Protein AF-S7Q341-F1 (afdb_monomer)

Mean predicted aligned error: 14.95 Å

Sequence (154 aa):
MLSLLSQILANGVSPPSAPTSIELTLPEGTGPEALIPLTALLLEYPVAYMLTTAGLESQAILSGVALDVYECIVSHPPLLPKGKANTEIGRGETTLVKFSCPAHLAGSYPDLHPSRMVDKVKARFEERLCRLSLEEVMDVRVKHGVETLDRVAL

pLDDT: mean 76.61, std 17.22, range [41.59, 98.06]

Structure (mmCIF, N/CA/C/O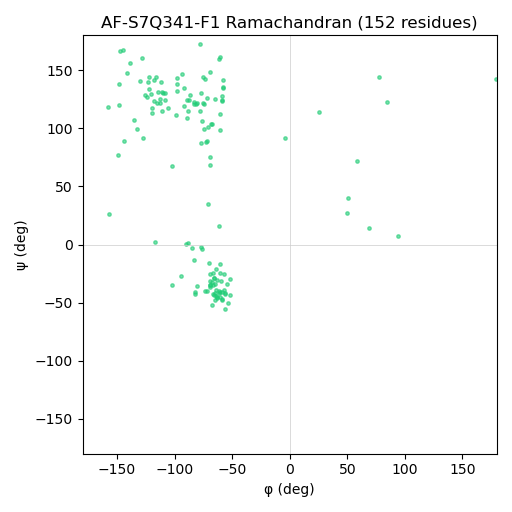 backbone):
data_AF-S7Q341-F1
#
_entry.id   AF-S7Q341-F1
#
loop_
_atom_site.group_PDB
_atom_site.id
_atom_site.type_symbol
_atom_site.label_atom_id
_atom_site.label_alt_id
_atom_site.label_comp_id
_atom_site.label_asym_id
_atom_site.label_entity_id
_atom_site.label_seq_id
_atom_site.pdbx_PDB_ins_code
_atom_site.Cartn_x
_atom_site.Cartn_y
_atom_site.Cartn_z
_atom_site.occupancy
_atom_site.B_iso_or_equiv
_atom_site.auth_seq_id
_atom_site.auth_comp_id
_atom_site.auth_asym_id
_atom_site.auth_atom_id
_atom_site.pdbx_PDB_model_num
ATOM 1 N N . MET A 1 1 ? -8.617 23.066 -5.272 1.00 46.69 1 MET A N 1
ATOM 2 C CA . MET A 1 1 ? -7.269 22.506 -5.013 1.00 46.69 1 MET A CA 1
ATOM 3 C C . MET A 1 1 ? -6.336 22.550 -6.225 1.00 46.69 1 MET A C 1
ATOM 5 O O . MET A 1 1 ? -5.218 23.003 -6.046 1.00 46.69 1 MET A O 1
ATOM 9 N N . LEU A 1 2 ? -6.759 22.183 -7.448 1.00 41.59 2 LEU A N 1
ATOM 10 C CA . LEU A 1 2 ? -5.886 22.252 -8.644 1.00 41.59 2 LEU A CA 1
ATOM 11 C C . LEU A 1 2 ? -5.350 23.669 -8.967 1.00 41.59 2 LEU A C 1
ATOM 13 O O . LEU A 1 2 ? -4.226 23.796 -9.433 1.00 41.59 2 LEU A O 1
ATOM 17 N N . SER A 1 3 ? -6.113 24.724 -8.649 1.00 52.78 3 SER A N 1
ATOM 18 C CA . SER A 1 3 ? -5.747 26.132 -8.908 1.00 52.78 3 SER A CA 1
ATOM 19 C C . SER A 1 3 ? -4.531 26.646 -8.125 1.00 52.78 3 SER A C 1
ATOM 21 O O . SER A 1 3 ? -3.871 27.573 -8.587 1.00 52.78 3 SER A O 1
ATOM 23 N N . LEU A 1 4 ? -4.258 26.105 -6.933 1.00 52.28 4 LEU A N 1
ATOM 24 C CA . LEU A 1 4 ? -3.165 26.589 -6.079 1.00 52.28 4 LEU A CA 1
ATOM 25 C C . LEU A 1 4 ? -1.831 25.972 -6.523 1.00 52.28 4 LEU A C 1
ATOM 27 O O . LEU A 1 4 ? -0.838 26.670 -6.689 1.00 52.28 4 LEU A O 1
ATOM 31 N N . LEU A 1 5 ? -1.848 24.669 -6.822 1.00 53.31 5 LEU A N 1
ATOM 32 C CA . LEU A 1 5 ? -0.707 23.941 -7.382 1.00 53.31 5 LEU A CA 1
ATOM 33 C C . LEU A 1 5 ? -0.275 24.511 -8.737 1.00 53.31 5 LEU A C 1
ATOM 35 O O . LEU A 1 5 ? 0.916 24.685 -8.971 1.00 53.31 5 LEU A O 1
ATOM 39 N N . SER A 1 6 ? -1.225 24.872 -9.606 1.00 55.62 6 SER A N 1
ATOM 40 C CA . SER A 1 6 ? -0.899 25.516 -10.883 1.00 55.62 6 SER A CA 1
ATOM 41 C C . SER A 1 6 ? -0.263 26.897 -10.710 1.00 55.62 6 SER A C 1
ATOM 43 O O . SER A 1 6 ? 0.598 27.259 -11.502 1.00 55.62 6 SER A O 1
ATOM 45 N N . GLN A 1 7 ? -0.649 27.662 -9.682 1.00 54.19 7 GLN A N 1
ATOM 46 C CA . GLN A 1 7 ? -0.046 28.969 -9.389 1.00 54.19 7 GLN A CA 1
ATOM 47 C C . GLN A 1 7 ? 1.373 28.835 -8.821 1.00 54.19 7 GLN A C 1
ATOM 49 O O . GLN A 1 7 ? 2.262 29.578 -9.226 1.00 54.19 7 GLN A O 1
ATOM 54 N N . ILE A 1 8 ? 1.607 27.854 -7.945 1.00 57.50 8 ILE A N 1
ATOM 55 C CA . ILE A 1 8 ? 2.941 27.564 -7.394 1.00 57.50 8 ILE A CA 1
ATOM 56 C C . ILE A 1 8 ? 3.898 27.120 -8.511 1.00 57.50 8 ILE A C 1
ATOM 58 O O . ILE A 1 8 ? 5.018 27.616 -8.600 1.00 57.50 8 ILE A O 1
ATOM 62 N N . LEU A 1 9 ? 3.437 26.247 -9.413 1.00 60.44 9 LEU A N 1
ATOM 63 C CA . LEU A 1 9 ? 4.235 25.778 -10.548 1.00 60.44 9 LEU A CA 1
ATOM 64 C C . LEU A 1 9 ? 4.488 26.876 -11.593 1.00 60.44 9 LEU A C 1
ATOM 66 O O . LEU A 1 9 ? 5.567 26.918 -12.176 1.00 60.44 9 LEU A O 1
ATOM 70 N N . ALA A 1 10 ? 3.530 27.782 -11.814 1.00 61.06 10 ALA A N 1
ATOM 71 C CA . ALA A 1 10 ? 3.688 28.892 -12.756 1.00 61.06 10 ALA A CA 1
ATOM 72 C C . ALA A 1 10 ? 4.704 29.947 -12.279 1.00 61.06 10 ALA A C 1
ATOM 74 O O 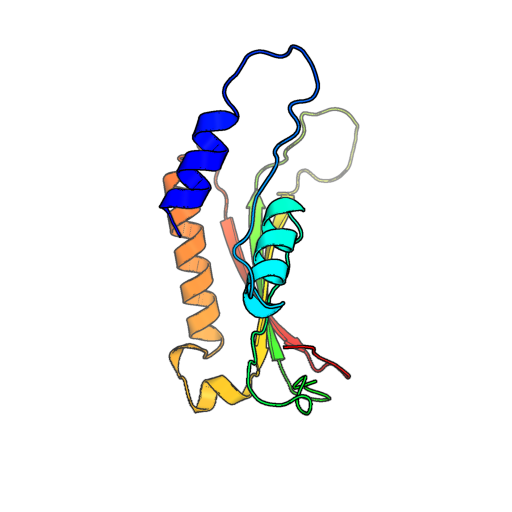. ALA A 1 10 ? 5.393 30.541 -13.104 1.00 61.06 10 ALA A O 1
ATOM 75 N N . ASN A 1 11 ? 4.836 30.147 -10.964 1.00 56.22 11 ASN A N 1
ATOM 76 C CA . ASN A 1 11 ? 5.761 31.129 -10.388 1.00 56.22 11 ASN A CA 1
ATOM 77 C C . ASN A 1 11 ? 7.206 30.610 -10.244 1.00 56.22 11 ASN A C 1
ATOM 79 O O . ASN A 1 11 ? 8.117 31.405 -10.031 1.00 56.22 11 ASN A O 1
ATOM 83 N N . GLY A 1 12 ? 7.436 29.297 -10.373 1.00 55.34 12 GLY A N 1
ATOM 84 C CA . GLY A 1 12 ? 8.758 28.672 -10.225 1.00 55.34 12 GLY A CA 1
ATOM 85 C C . GLY A 1 12 ? 9.637 28.666 -11.484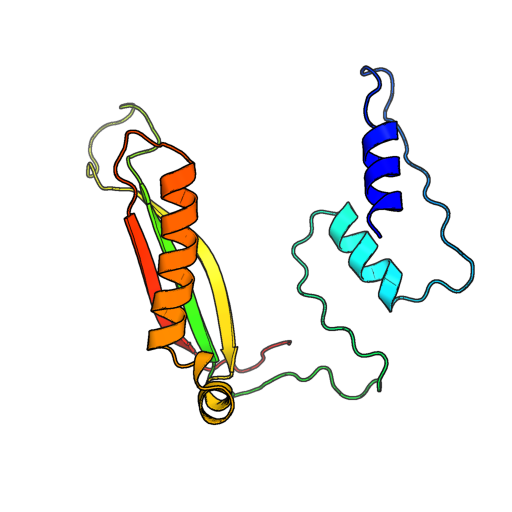 1.00 55.34 12 GLY A C 1
ATOM 86 O O . GLY A 1 12 ? 10.771 28.196 -11.425 1.00 55.34 12 GLY A O 1
ATOM 87 N N . VAL A 1 13 ? 9.151 29.165 -12.628 1.00 54.75 13 VAL A N 1
ATOM 88 C CA . VAL A 1 13 ? 9.879 29.135 -13.913 1.00 54.75 13 VAL A CA 1
ATOM 89 C C . VAL A 1 13 ? 10.493 30.507 -14.216 1.00 54.75 13 VAL A C 1
ATOM 91 O O . VAL A 1 13 ? 10.091 31.206 -15.141 1.00 54.75 13 VAL A O 1
ATOM 94 N N . SER A 1 14 ? 11.479 30.914 -13.417 1.00 54.69 14 SER A N 1
ATOM 95 C CA . SER A 1 14 ? 12.343 32.072 -13.689 1.00 54.69 14 SER A CA 1
ATOM 96 C C . SER A 1 14 ? 13.814 31.654 -13.535 1.00 54.69 14 SER A C 1
ATOM 98 O O . SER A 1 14 ? 14.117 30.858 -12.646 1.00 54.69 14 SER A O 1
ATOM 100 N N . PRO A 1 15 ? 14.737 32.135 -14.394 1.00 60.19 15 PRO A N 1
ATOM 101 C CA . PRO A 1 15 ? 16.147 31.737 -14.370 1.00 60.19 15 PRO A CA 1
ATOM 102 C C . PRO A 1 15 ? 16.855 32.091 -13.043 1.00 60.19 15 PRO A C 1
ATOM 104 O O . PRO A 1 15 ? 16.387 32.955 -12.298 1.00 60.19 15 PRO A O 1
ATOM 107 N N . PRO A 1 16 ? 17.991 31.430 -12.730 1.00 55.47 16 PRO A N 1
ATOM 108 C CA . PRO A 1 16 ? 18.579 31.406 -11.394 1.00 55.47 16 PRO A CA 1
ATOM 109 C C . PRO A 1 16 ? 19.321 32.710 -11.081 1.00 55.47 16 PRO A C 1
ATOM 111 O O . PRO A 1 16 ? 20.532 32.822 -11.266 1.00 55.47 16 PRO A O 1
ATOM 114 N N . SER A 1 17 ? 18.607 33.703 -10.567 1.00 57.25 17 SER A N 1
ATOM 115 C CA . SER A 1 17 ? 19.219 34.852 -9.904 1.00 57.25 17 SER A CA 1
ATOM 116 C C . SER A 1 17 ? 18.454 35.161 -8.619 1.00 57.25 17 SER A C 1
ATOM 118 O O . SER A 1 17 ? 17.351 35.694 -8.674 1.00 57.25 17 SER A O 1
ATOM 120 N N . ALA A 1 18 ? 19.091 34.832 -7.488 1.00 61.41 18 ALA A N 1
ATOM 121 C CA . ALA A 1 18 ? 18.631 34.932 -6.095 1.00 61.41 18 ALA A CA 1
ATOM 122 C C . ALA A 1 18 ? 17.648 33.832 -5.621 1.00 61.41 18 ALA A C 1
ATOM 124 O O . ALA A 1 18 ? 16.823 33.361 -6.404 1.00 61.41 18 ALA A O 1
ATOM 125 N N . PRO A 1 19 ? 17.736 33.396 -4.342 1.00 57.25 19 PRO A N 1
ATOM 126 C CA . PRO A 1 19 ? 16.787 32.449 -3.768 1.00 57.25 19 PRO A CA 1
ATOM 127 C C . PRO A 1 19 ? 15.388 33.062 -3.816 1.00 57.25 19 PRO A C 1
ATOM 129 O O . PRO A 1 19 ? 15.104 34.065 -3.161 1.00 57.25 19 PRO A O 1
ATOM 132 N N . THR A 1 20 ? 14.528 32.480 -4.644 1.00 60.91 20 THR A N 1
ATOM 133 C CA . THR A 1 20 ? 13.142 32.908 -4.795 1.00 60.91 20 THR A CA 1
ATOM 134 C C . THR A 1 20 ? 12.391 32.517 -3.527 1.00 60.91 20 THR A C 1
ATOM 136 O O . THR A 1 20 ? 12.073 31.349 -3.319 1.00 60.91 20 THR A O 1
ATOM 139 N N . SER A 1 21 ? 12.164 33.485 -2.640 1.00 67.44 21 SER A N 1
ATOM 140 C CA . SER A 1 21 ? 11.272 33.295 -1.497 1.00 67.44 21 SER A CA 1
ATOM 141 C C . SER A 1 21 ? 9.836 33.247 -2.012 1.00 67.44 21 SER A C 1
ATOM 143 O O . SER A 1 21 ? 9.407 34.151 -2.730 1.00 67.44 21 SER A O 1
ATOM 145 N N . ILE A 1 22 ? 9.105 32.188 -1.673 1.00 69.62 22 ILE A 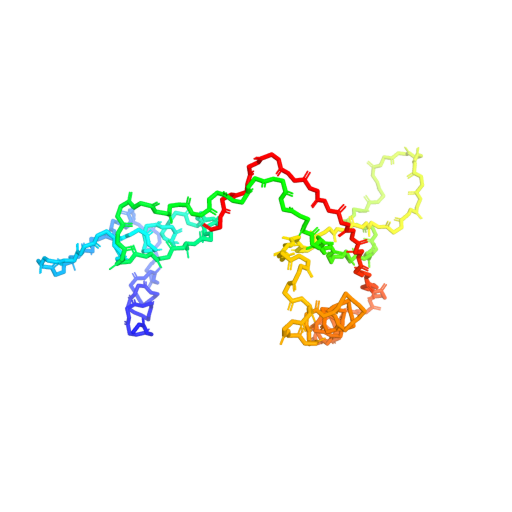N 1
ATOM 146 C CA . ILE A 1 22 ? 7.681 32.064 -1.983 1.00 69.62 22 ILE A CA 1
ATOM 147 C C . ILE A 1 22 ? 6.917 32.453 -0.722 1.00 69.62 22 ILE A C 1
ATOM 149 O O . ILE A 1 22 ? 6.953 31.736 0.277 1.00 69.62 22 ILE A O 1
ATOM 153 N N . GLU A 1 23 ? 6.221 33.585 -0.767 1.00 78.50 23 GLU A N 1
ATOM 154 C CA . GLU A 1 23 ? 5.291 33.977 0.290 1.00 78.50 23 GLU A CA 1
ATOM 155 C C . GLU A 1 23 ? 3.897 33.424 -0.018 1.00 78.50 23 GLU A C 1
ATOM 157 O O . GLU A 1 23 ? 3.332 33.662 -1.086 1.00 78.50 23 GLU A O 1
ATOM 162 N N . LEU A 1 24 ? 3.342 32.662 0.926 1.00 72.56 24 LEU A N 1
ATOM 163 C CA . LEU A 1 24 ? 1.992 32.112 0.847 1.00 72.56 24 LEU A CA 1
ATOM 164 C C . LEU A 1 24 ? 1.122 32.807 1.892 1.00 72.56 24 LEU A C 1
ATOM 166 O O . LEU A 1 24 ? 1.338 32.650 3.093 1.00 72.56 24 LEU A O 1
ATOM 170 N N . THR A 1 25 ? 0.124 33.566 1.445 1.00 80.69 25 THR A N 1
ATOM 171 C CA . THR A 1 25 ? -0.862 34.177 2.342 1.00 80.69 25 THR A CA 1
ATOM 172 C C . THR A 1 25 ? -2.051 33.238 2.498 1.00 80.69 25 THR A C 1
ATOM 174 O O . THR A 1 25 ? -2.718 32.892 1.522 1.00 80.69 25 THR A O 1
ATOM 177 N N . LEU A 1 26 ? -2.308 32.806 3.729 1.00 78.62 26 LEU A N 1
ATOM 178 C CA . LEU A 1 26 ? -3.409 31.904 4.060 1.00 78.62 26 LEU A CA 1
ATOM 179 C C . LEU A 1 26 ? -4.606 32.712 4.588 1.00 78.62 26 LEU A C 1
ATOM 181 O O . LEU A 1 26 ? -4.391 33.697 5.296 1.00 78.62 26 LEU A O 1
ATOM 185 N N . PRO A 1 27 ? -5.855 32.320 4.276 1.00 83.88 27 PRO A N 1
ATOM 186 C CA . PRO A 1 27 ? -7.042 32.972 4.823 1.00 83.88 27 PRO A CA 1
ATOM 187 C C . PRO A 1 27 ? -7.062 32.937 6.355 1.00 83.88 27 PRO A C 1
ATOM 189 O O . PRO A 1 27 ? -6.720 31.916 6.966 1.00 83.88 27 PRO A O 1
ATOM 192 N N . GLU A 1 28 ? -7.523 34.023 6.975 1.00 80.06 28 GLU A N 1
ATOM 193 C CA . GLU A 1 28 ? -7.792 34.049 8.413 1.00 80.06 28 GLU A CA 1
ATOM 194 C C . GLU A 1 28 ? -8.829 32.970 8.763 1.00 80.06 28 GLU A C 1
ATOM 196 O O . GLU A 1 28 ? -9.881 32.870 8.132 1.00 80.06 28 GLU A O 1
ATOM 201 N N . GLY A 1 29 ? -8.505 32.119 9.741 1.00 77.62 29 GLY A N 1
ATOM 202 C CA . GLY A 1 29 ? -9.337 30.971 10.119 1.00 77.62 29 GLY A CA 1
ATOM 203 C C . GLY A 1 29 ? -8.965 29.646 9.448 1.00 77.62 29 GLY A C 1
ATOM 204 O O . GLY A 1 29 ? -9.675 28.660 9.632 1.00 77.62 29 GLY A O 1
ATOM 205 N N . THR A 1 30 ? -7.854 29.580 8.705 1.00 79.25 30 THR A N 1
ATOM 206 C CA . THR A 1 30 ? -7.313 28.294 8.235 1.00 79.25 30 THR A CA 1
ATOM 207 C C . THR A 1 30 ? -6.797 27.488 9.430 1.00 79.25 30 THR A C 1
ATOM 209 O O . THR A 1 30 ? -5.743 27.796 9.984 1.00 79.25 30 THR A O 1
ATOM 212 N N . GLY A 1 31 ? -7.554 26.476 9.853 1.00 78.69 31 GLY A N 1
ATOM 213 C CA . GLY A 1 31 ? -7.192 25.632 10.986 1.00 78.69 31 GLY A CA 1
ATOM 214 C C . GLY A 1 31 ? -6.129 24.572 10.661 1.00 78.69 31 GLY A C 1
ATOM 215 O O . GLY A 1 31 ? -5.733 24.393 9.498 1.00 78.69 31 GLY A O 1
ATOM 216 N N . PRO A 1 32 ? -5.639 23.860 11.691 1.00 74.50 32 PRO A N 1
ATOM 217 C CA . PRO A 1 32 ? -4.578 22.863 11.557 1.00 74.50 32 PRO A CA 1
ATOM 218 C C . PRO A 1 32 ? -4.907 21.789 10.514 1.00 74.50 32 PRO A C 1
ATOM 220 O O . PRO A 1 32 ? -4.019 21.373 9.782 1.00 74.50 32 PRO A O 1
ATOM 223 N N . GLU A 1 33 ? -6.173 21.414 10.356 1.00 71.81 33 GLU A N 1
ATOM 224 C CA . GLU A 1 33 ? -6.673 20.467 9.355 1.00 71.81 33 GLU A CA 1
ATOM 225 C C . GLU A 1 33 ? -6.253 20.766 7.905 1.00 71.81 33 GLU A C 1
ATOM 227 O O . GLU A 1 33 ? -6.092 19.836 7.116 1.00 71.81 33 GLU A O 1
ATOM 232 N N . ALA A 1 34 ? -6.040 22.033 7.544 1.00 75.12 34 ALA A N 1
ATOM 233 C CA . ALA A 1 34 ? -5.592 22.426 6.208 1.00 75.12 34 ALA A CA 1
ATOM 234 C C . ALA A 1 34 ? -4.092 22.764 6.160 1.00 75.12 34 ALA A C 1
ATOM 236 O O . ALA A 1 34 ? -3.422 22.461 5.170 1.00 75.12 34 ALA A O 1
ATOM 237 N N . LEU A 1 35 ? -3.549 23.358 7.228 1.00 79.38 35 LEU A N 1
ATOM 238 C CA . LEU A 1 35 ? -2.138 23.763 7.295 1.00 79.38 35 LEU A CA 1
ATOM 239 C C . LEU A 1 35 ? -1.186 22.575 7.363 1.00 79.38 35 LEU A C 1
ATOM 241 O O . LEU A 1 35 ? -0.098 22.603 6.790 1.00 79.38 35 LEU A O 1
ATOM 245 N N . ILE A 1 36 ? -1.602 21.529 8.062 1.00 72.88 36 ILE A N 1
ATOM 246 C CA . ILE A 1 36 ? -0.800 20.346 8.328 1.00 72.88 36 ILE A CA 1
ATOM 247 C C . ILE A 1 36 ? -0.531 19.558 7.017 1.00 72.88 36 ILE A C 1
ATOM 249 O O . ILE A 1 36 ? 0.642 19.390 6.670 1.00 72.88 36 ILE A O 1
ATOM 253 N N . PRO A 1 37 ? -1.547 19.196 6.197 1.00 72.19 37 PRO A N 1
ATOM 254 C CA . PRO A 1 37 ? -1.327 18.610 4.869 1.00 72.19 37 PRO A CA 1
ATOM 255 C C . PRO A 1 37 ? -0.515 19.497 3.922 1.00 72.19 37 PRO A C 1
ATOM 257 O O . PRO A 1 37 ? 0.355 18.999 3.208 1.00 72.19 37 PRO A O 1
ATOM 260 N N . LEU A 1 38 ? -0.770 20.811 3.927 1.00 78.44 38 LEU A N 1
ATOM 261 C CA . LEU A 1 38 ? -0.017 21.764 3.112 1.00 78.44 38 LEU A CA 1
ATOM 262 C C . LEU A 1 38 ? 1.469 21.774 3.494 1.00 78.44 38 LEU A C 1
ATOM 264 O O . LEU A 1 38 ? 2.328 21.769 2.619 1.00 78.44 38 LEU A O 1
ATOM 268 N N . THR A 1 39 ? 1.777 21.733 4.789 1.00 76.62 39 THR A N 1
ATOM 269 C CA . THR A 1 39 ? 3.157 21.705 5.289 1.00 76.62 39 THR A CA 1
ATOM 270 C C . THR A 1 39 ? 3.867 20.413 4.899 1.00 76.62 39 THR A C 1
ATOM 272 O O . THR A 1 39 ? 4.998 20.471 4.429 1.00 76.62 39 THR A O 1
ATOM 275 N N . ALA A 1 40 ? 3.218 19.250 5.020 1.00 71.69 40 ALA A N 1
ATOM 276 C CA . ALA A 1 40 ? 3.823 17.996 4.566 1.00 71.69 40 ALA A CA 1
ATOM 277 C C . ALA A 1 40 ? 4.108 17.998 3.062 1.00 71.69 40 ALA A C 1
ATOM 279 O O . ALA A 1 40 ? 5.171 17.543 2.650 1.00 71.69 40 ALA A O 1
ATOM 280 N N . LEU A 1 41 ? 3.195 18.558 2.259 1.00 75.69 41 LEU A N 1
ATOM 281 C CA . LEU A 1 41 ? 3.411 18.726 0.824 1.00 75.69 41 LEU A CA 1
ATOM 282 C C . LEU A 1 41 ? 4.632 19.617 0.544 1.00 75.69 41 LEU A C 1
ATOM 284 O O . LEU A 1 41 ? 5.453 19.265 -0.294 1.00 75.69 41 LEU A O 1
ATOM 288 N N . LEU A 1 42 ? 4.763 20.743 1.255 1.00 78.69 42 LEU A N 1
ATOM 289 C CA . LEU A 1 42 ? 5.886 21.677 1.098 1.00 78.69 42 LEU A CA 1
ATOM 290 C C . LEU A 1 42 ? 7.228 21.094 1.560 1.00 78.69 42 LEU A C 1
ATOM 292 O O . LEU A 1 42 ? 8.262 21.438 1.000 1.00 78.69 42 LEU A O 1
ATOM 296 N N . LEU A 1 43 ? 7.218 20.233 2.577 1.00 75.06 43 LEU A N 1
ATOM 297 C CA . LEU A 1 43 ? 8.419 19.584 3.110 1.00 75.06 43 LEU A CA 1
ATOM 298 C C . LEU A 1 43 ? 8.763 18.268 2.400 1.00 75.06 43 LEU A C 1
ATOM 300 O O . LEU A 1 43 ? 9.696 17.592 2.825 1.00 75.06 43 LEU A O 1
ATOM 304 N N . GLU A 1 44 ? 7.982 17.875 1.387 1.00 68.81 44 GLU A N 1
ATOM 305 C CA . GLU A 1 44 ? 8.042 16.548 0.753 1.00 68.81 44 GLU A CA 1
ATOM 306 C C . GLU A 1 44 ? 8.021 15.399 1.776 1.00 68.81 44 GLU A C 1
ATOM 308 O O . GLU A 1 44 ? 8.539 14.305 1.547 1.00 68.81 44 GLU A O 1
ATOM 313 N N . TYR A 1 45 ? 7.424 15.646 2.943 1.00 64.00 45 TYR A N 1
ATOM 314 C CA . TYR A 1 45 ? 7.430 14.698 4.038 1.00 64.00 45 TYR A CA 1
ATOM 315 C C . TYR A 1 45 ? 6.292 13.695 3.802 1.00 64.00 45 TYR A C 1
ATOM 317 O O . TYR A 1 45 ? 5.136 14.110 3.658 1.00 64.00 45 TYR A O 1
ATOM 325 N N . PRO A 1 46 ? 6.569 12.380 3.731 1.00 52.31 46 PRO A N 1
ATOM 326 C CA . PRO A 1 46 ? 5.540 11.377 3.501 1.00 52.31 46 PRO A CA 1
ATOM 327 C C . PRO A 1 46 ? 4.700 11.225 4.771 1.00 52.31 46 PRO A C 1
ATOM 329 O O . PRO A 1 46 ? 4.999 10.406 5.636 1.00 52.31 46 PRO A O 1
ATOM 332 N N . VAL A 1 47 ? 3.648 12.033 4.899 1.00 55.19 47 VAL A N 1
ATOM 333 C CA . VAL A 1 47 ? 2.701 11.931 6.012 1.00 55.19 47 VAL A CA 1
ATOM 334 C C . VAL A 1 47 ? 1.411 11.308 5.521 1.00 55.19 47 VAL A C 1
ATOM 336 O O . VAL A 1 47 ? 0.708 11.872 4.683 1.00 55.19 47 VAL A O 1
ATOM 339 N N . ALA A 1 48 ? 1.071 10.148 6.074 1.00 53.62 48 ALA A N 1
ATOM 340 C CA . ALA A 1 48 ? -0.301 9.674 6.069 1.00 53.62 48 ALA A CA 1
ATOM 341 C C . ALA A 1 48 ? -1.065 10.514 7.103 1.00 53.62 48 ALA A C 1
ATOM 343 O O . ALA A 1 48 ? -0.912 10.307 8.302 1.00 53.62 48 ALA A O 1
ATOM 344 N N . TYR A 1 49 ? -1.810 11.530 6.665 1.00 53.78 49 TYR A N 1
ATOM 345 C CA . TYR A 1 49 ? -2.667 12.277 7.585 1.00 53.78 49 TYR A CA 1
ATOM 346 C C . TYR A 1 49 ? -3.980 11.544 7.817 1.00 53.78 49 TYR A C 1
ATOM 348 O O . TYR A 1 49 ? -4.767 11.366 6.886 1.00 53.78 49 TYR A O 1
ATOM 356 N N . MET A 1 50 ? -4.244 11.221 9.083 1.00 48.84 50 MET A N 1
ATOM 357 C CA . MET A 1 50 ? -5.581 10.937 9.580 1.00 48.84 50 MET A CA 1
ATOM 358 C C . MET A 1 50 ? -6.206 12.257 10.052 1.00 48.84 50 MET A C 1
ATOM 360 O O . MET A 1 50 ? -5.777 12.861 11.035 1.00 48.84 50 MET A O 1
ATOM 364 N N . LEU A 1 51 ? -7.195 12.754 9.308 1.00 49.94 51 LEU A N 1
ATOM 365 C CA . LEU A 1 51 ? -8.027 13.874 9.743 1.00 49.94 51 LEU A CA 1
ATOM 366 C C . LEU A 1 51 ? -9.138 13.338 10.642 1.00 49.94 51 LEU A C 1
ATOM 368 O O . LEU A 1 51 ? -9.996 12.598 10.166 1.00 49.94 51 LEU A O 1
ATOM 372 N N . THR A 1 52 ? -9.207 13.802 11.888 1.00 51.41 52 THR A N 1
ATOM 373 C CA . THR A 1 52 ? -10.474 13.795 12.626 1.00 51.41 52 THR A CA 1
ATOM 374 C C . THR A 1 52 ? -10.719 15.140 13.292 1.00 51.41 52 THR A C 1
ATOM 376 O O . THR A 1 52 ? -10.263 15.417 14.397 1.00 51.41 52 THR A O 1
ATOM 379 N N . THR A 1 53 ? -11.552 15.944 12.635 1.00 51.69 53 THR A N 1
ATOM 380 C CA . THR A 1 53 ? -12.331 17.054 13.206 1.00 51.69 53 THR A CA 1
ATOM 381 C C . THR A 1 53 ? -13.474 16.555 14.109 1.00 51.69 53 THR A C 1
ATOM 383 O O . THR A 1 53 ? -14.543 17.156 14.176 1.00 51.69 53 THR A O 1
ATOM 386 N N . ALA A 1 54 ? -13.272 15.450 14.831 1.00 49.78 54 ALA A N 1
ATOM 387 C CA . ALA A 1 54 ? -14.249 14.893 15.758 1.00 49.78 54 ALA A CA 1
ATOM 388 C C . ALA A 1 54 ? -13.535 14.293 16.976 1.00 49.78 54 ALA A C 1
ATOM 390 O O . ALA A 1 54 ? -13.206 13.114 16.999 1.00 49.78 54 ALA A O 1
ATOM 391 N N . GLY A 1 55 ? -13.322 15.132 17.991 1.00 46.56 55 GLY A N 1
ATOM 392 C CA . GLY A 1 55 ? -12.971 14.701 19.343 1.00 46.56 55 GLY A CA 1
ATOM 393 C C . GLY A 1 55 ? -11.483 14.440 19.572 1.00 46.56 55 GLY A C 1
ATOM 394 O O . GLY A 1 55 ? -10.872 13.569 18.966 1.00 46.56 55 GLY A O 1
ATOM 395 N N . LEU A 1 56 ? -10.927 15.148 20.552 1.00 47.47 56 LEU A N 1
ATOM 396 C CA . LEU A 1 56 ? -9.589 14.968 21.121 1.00 47.47 56 LEU A CA 1
ATOM 397 C C . LEU A 1 56 ? -9.353 13.585 21.789 1.00 47.47 56 LEU A C 1
ATOM 399 O O . LEU A 1 56 ? -8.402 13.441 22.549 1.00 47.47 56 LEU A O 1
ATOM 403 N N . GLU A 1 57 ? -10.194 12.573 21.544 1.00 50.25 57 GLU A N 1
ATOM 404 C CA . GLU A 1 57 ? -10.207 11.309 22.302 1.00 50.25 57 GLU A CA 1
ATOM 405 C C . GLU A 1 57 ? -9.876 10.044 21.501 1.00 50.25 57 GLU A C 1
ATOM 407 O O . GLU A 1 57 ? -9.864 8.951 22.064 1.00 50.25 57 GLU A O 1
ATOM 412 N N . SER A 1 58 ? -9.553 10.124 20.210 1.00 48.84 58 SER A N 1
ATOM 413 C CA . SER A 1 58 ? -9.125 8.912 19.507 1.00 48.84 58 SER A CA 1
ATOM 414 C C . SER A 1 58 ? -8.127 9.197 18.398 1.00 48.84 58 SER A C 1
ATOM 416 O O . SER A 1 58 ? -8.430 9.105 17.214 1.00 48.84 58 SER A O 1
ATOM 418 N N . GLN A 1 59 ? -6.871 9.439 18.781 1.00 52.31 59 GLN A N 1
ATOM 419 C CA . GLN A 1 59 ? -5.817 8.754 18.036 1.00 52.31 59 GLN A CA 1
ATOM 420 C C . GLN A 1 59 ? -6.109 7.272 18.246 1.00 52.31 59 GLN A C 1
ATOM 422 O O . GLN A 1 59 ? -5.853 6.751 19.332 1.00 52.31 59 GLN A O 1
ATOM 427 N N . ALA A 1 60 ? -6.762 6.634 17.274 1.00 57.97 60 ALA A N 1
ATOM 428 C CA . ALA A 1 60 ? -7.090 5.220 17.329 1.00 57.97 60 ALA A CA 1
ATOM 429 C C . ALA A 1 60 ? -5.781 4.431 17.216 1.00 57.97 60 ALA A C 1
ATOM 431 O O . ALA A 1 60 ? -5.430 3.911 16.161 1.00 57.97 60 ALA A O 1
ATOM 432 N N . ILE A 1 61 ? -5.017 4.411 18.310 1.00 64.25 61 ILE A N 1
ATOM 433 C CA . ILE A 1 61 ? -3.843 3.575 18.455 1.00 64.25 61 ILE A CA 1
ATOM 434 C C . ILE A 1 61 ? -4.382 2.157 18.510 1.00 64.25 61 ILE A C 1
ATOM 436 O O . ILE A 1 61 ? -4.936 1.728 19.524 1.00 64.25 61 ILE A O 1
ATOM 440 N N . LEU A 1 62 ? -4.249 1.434 17.405 1.00 65.25 62 LEU A N 1
ATOM 441 C CA . LEU A 1 62 ? -4.550 0.017 17.398 1.00 65.25 62 LEU A CA 1
ATOM 442 C C . LEU A 1 62 ? -3.386 -0.687 18.091 1.00 65.25 62 LEU A C 1
ATOM 444 O O . LEU A 1 62 ? -2.283 -0.768 17.550 1.00 65.25 62 LEU A O 1
ATOM 448 N N . SER A 1 63 ? -3.616 -1.151 19.315 1.00 80.31 63 SER A N 1
ATOM 449 C CA . SER A 1 63 ? -2.695 -2.033 20.023 1.00 80.31 63 SER A CA 1
ATOM 450 C C . SER A 1 63 ? -3.157 -3.477 19.879 1.00 80.31 63 SER A C 1
ATOM 452 O O . SER A 1 63 ? -4.337 -3.788 20.045 1.00 80.31 63 SER A O 1
ATOM 454 N N . GLY A 1 64 ? -2.236 -4.375 19.529 1.00 85.88 64 GLY A N 1
ATOM 455 C CA . GLY A 1 64 ? -2.528 -5.808 19.456 1.00 85.88 64 GLY A CA 1
ATOM 456 C C . GLY A 1 64 ? -3.480 -6.216 18.325 1.00 85.88 64 GLY A C 1
ATOM 457 O O . GLY A 1 64 ? -3.996 -7.332 18.337 1.00 85.88 64 GLY A O 1
ATOM 458 N N . VAL A 1 65 ? -3.726 -5.343 17.344 1.00 89.50 65 VAL A N 1
ATOM 459 C CA . VAL A 1 65 ? -4.549 -5.676 16.174 1.00 89.50 65 VAL A CA 1
ATOM 460 C C . VAL A 1 65 ? -3.676 -6.313 15.102 1.00 89.50 65 VAL A C 1
ATOM 462 O O . VAL A 1 65 ? -2.656 -5.749 14.707 1.00 89.50 65 VAL A O 1
ATOM 465 N N . ALA A 1 66 ? -4.104 -7.474 14.604 1.00 93.75 66 ALA A N 1
ATOM 466 C CA . ALA A 1 66 ? -3.482 -8.113 13.454 1.00 93.75 66 ALA A CA 1
ATOM 467 C C . ALA A 1 66 ? -3.668 -7.247 12.199 1.00 93.75 66 ALA A C 1
ATOM 469 O O . ALA A 1 66 ? -4.793 -6.895 11.825 1.00 93.75 66 ALA A O 1
ATOM 470 N N . LEU A 1 67 ? -2.558 -6.917 11.553 1.00 94.69 67 LEU A N 1
ATOM 471 C CA . LEU A 1 67 ? -2.489 -6.186 10.301 1.00 94.69 67 LEU A CA 1
ATOM 472 C C . LEU A 1 67 ? -2.032 -7.123 9.191 1.00 94.69 67 LEU A C 1
ATOM 474 O O . LEU A 1 67 ? -1.000 -7.778 9.322 1.00 94.69 67 LEU A O 1
ATOM 478 N N . ASP A 1 68 ? -2.750 -7.124 8.076 1.00 96.38 68 ASP A N 1
ATOM 479 C CA . ASP A 1 68 ? -2.211 -7.635 6.824 1.00 96.38 68 ASP A CA 1
ATOM 480 C C . ASP A 1 68 ? -1.215 -6.611 6.277 1.00 96.38 68 ASP A C 1
ATOM 482 O O . ASP A 1 68 ? -1.572 -5.456 6.035 1.00 96.38 68 ASP A O 1
ATOM 486 N N . VAL A 1 69 ? 0.034 -7.027 6.098 1.00 96.56 69 VAL A N 1
ATOM 487 C CA . VAL A 1 69 ? 1.138 -6.214 5.585 1.00 96.56 69 VAL A CA 1
ATOM 488 C C . VAL A 1 69 ? 1.484 -6.681 4.180 1.00 96.56 69 VAL A C 1
ATOM 490 O O . VAL A 1 69 ? 1.682 -7.873 3.939 1.00 96.56 69 VAL A O 1
ATOM 493 N N . TYR A 1 70 ? 1.572 -5.733 3.252 1.00 97.50 70 TYR A N 1
ATOM 494 C CA . TYR A 1 70 ? 1.858 -5.985 1.846 1.00 97.50 70 TYR A CA 1
ATO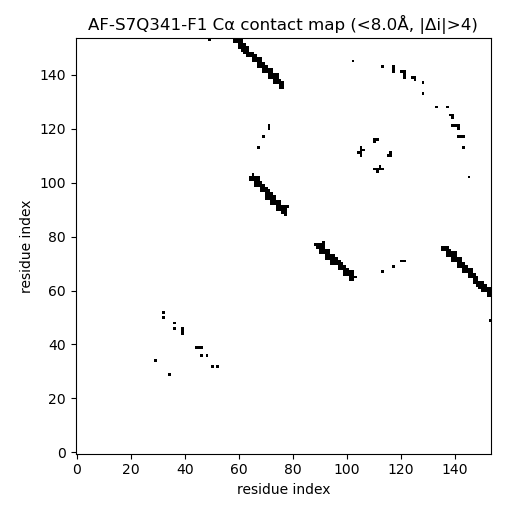M 495 C C . TYR A 1 70 ? 3.123 -5.247 1.425 1.00 97.50 70 TYR A C 1
ATOM 497 O O . TYR A 1 70 ? 3.245 -4.037 1.623 1.00 97.50 70 TYR A O 1
ATOM 505 N N . GLU A 1 71 ? 4.042 -5.970 0.794 1.00 97.69 71 GLU A N 1
ATOM 506 C CA . GLU A 1 71 ? 5.273 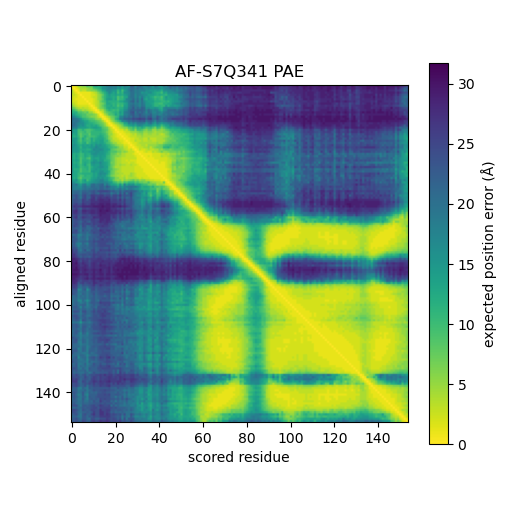-5.428 0.221 1.00 97.69 71 GLU A CA 1
ATOM 507 C C . GLU A 1 71 ? 5.296 -5.696 -1.281 1.00 97.69 71 GLU A C 1
ATOM 509 O O . GLU A 1 71 ? 5.386 -6.846 -1.714 1.00 97.69 71 GLU A O 1
ATOM 514 N N . CYS A 1 72 ? 5.219 -4.638 -2.087 1.00 97.12 72 CYS A N 1
ATOM 515 C CA . CYS A 1 72 ? 5.381 -4.730 -3.533 1.00 97.12 72 CYS A CA 1
ATOM 516 C C . CYS A 1 72 ? 6.860 -4.586 -3.885 1.00 97.12 72 CYS A C 1
ATOM 518 O O . CYS A 1 72 ? 7.454 -3.523 -3.694 1.00 97.12 72 CYS A O 1
ATOM 520 N N . ILE A 1 73 ? 7.436 -5.650 -4.425 1.00 96.06 73 ILE A N 1
ATOM 521 C CA . ILE A 1 73 ? 8.850 -5.781 -4.750 1.00 96.06 73 ILE A CA 1
ATOM 522 C C . ILE A 1 73 ? 8.982 -5.899 -6.262 1.00 96.06 73 ILE A C 1
ATOM 524 O O . ILE A 1 73 ? 8.289 -6.698 -6.894 1.00 96.06 73 ILE A O 1
ATOM 528 N N . VAL A 1 74 ? 9.887 -5.111 -6.833 1.00 93.50 74 VAL A N 1
ATOM 529 C CA . VAL A 1 74 ? 10.258 -5.204 -8.242 1.00 93.50 74 VAL A CA 1
ATOM 530 C C . VAL A 1 74 ? 11.651 -5.786 -8.359 1.00 93.50 74 VAL A C 1
ATOM 532 O O . VAL A 1 74 ? 12.606 -5.255 -7.791 1.00 93.50 74 VAL A O 1
ATOM 535 N N . SER A 1 75 ? 11.761 -6.872 -9.117 1.00 91.94 75 SER A N 1
ATOM 536 C CA . SER A 1 75 ? 13.043 -7.422 -9.529 1.00 91.94 75 SER A CA 1
ATOM 537 C C . SER A 1 75 ? 13.489 -6.739 -10.816 1.00 91.94 75 SER A C 1
ATOM 539 O O . SER A 1 75 ? 12.777 -6.774 -11.821 1.00 91.94 75 SER A O 1
ATOM 541 N N . HIS A 1 76 ? 14.678 -6.151 -10.804 1.00 88.25 76 HIS A N 1
ATOM 542 C CA . HIS A 1 76 ? 15.257 -5.435 -11.932 1.00 88.25 76 HIS A CA 1
ATOM 543 C C . HIS A 1 76 ? 16.679 -5.931 -12.235 1.00 88.25 76 HIS A C 1
ATOM 545 O O . HIS A 1 76 ? 17.335 -6.545 -11.384 1.00 88.25 76 HIS A O 1
ATOM 551 N N . PRO A 1 77 ? 17.189 -5.684 -13.448 1.00 84.75 77 PRO A N 1
ATOM 552 C CA . PRO A 1 77 ? 18.587 -5.939 -13.766 1.00 84.75 77 PRO A CA 1
ATOM 553 C C . PRO A 1 77 ? 19.544 -5.118 -12.889 1.00 84.75 77 PRO A C 1
ATOM 555 O O . PRO A 1 77 ? 19.136 -4.136 -12.256 1.00 84.75 77 PRO A O 1
ATOM 558 N N . PRO A 1 78 ? 20.821 -5.518 -12.808 1.00 79.38 78 PRO A N 1
ATOM 559 C CA . PRO A 1 78 ? 21.814 -4.803 -12.017 1.00 79.38 78 PRO A CA 1
ATOM 560 C C . PRO A 1 78 ? 21.959 -3.352 -12.497 1.00 79.38 78 PRO A C 1
ATOM 562 O O . PRO A 1 78 ? 22.282 -3.110 -13.655 1.00 79.38 78 PRO A O 1
ATOM 565 N N . LEU A 1 79 ? 21.771 -2.383 -11.596 1.00 70.44 79 LEU A N 1
ATOM 566 C CA . LEU A 1 79 ? 21.814 -0.947 -11.919 1.00 70.44 79 LEU A CA 1
ATOM 567 C C . LEU A 1 79 ? 23.242 -0.386 -12.090 1.00 70.44 79 LEU A C 1
ATOM 569 O O . LEU A 1 79 ? 23.399 0.797 -12.383 1.00 70.44 79 LEU A O 1
ATOM 573 N N . LEU A 1 80 ? 24.292 -1.196 -11.890 1.00 67.69 80 LEU A N 1
ATOM 574 C CA . LEU A 1 80 ? 25.688 -0.745 -11.930 1.00 67.69 80 LEU A CA 1
ATOM 575 C C . LEU A 1 80 ? 26.529 -1.509 -12.967 1.00 67.69 80 LEU A C 1
ATOM 577 O O . LEU A 1 80 ? 26.514 -2.744 -12.985 1.00 67.69 80 LEU A O 1
ATOM 581 N N . PRO A 1 81 ? 27.337 -0.806 -13.785 1.00 59.28 81 PRO A N 1
ATOM 582 C CA . PRO A 1 81 ? 28.276 -1.443 -14.691 1.00 59.28 81 PRO A CA 1
ATOM 583 C C . PRO A 1 81 ? 29.511 -1.944 -13.928 1.00 59.28 81 PRO A C 1
ATOM 585 O O . PRO A 1 81 ? 30.135 -1.213 -13.162 1.00 59.28 81 PRO A O 1
ATOM 588 N N . LYS A 1 82 ? 29.851 -3.215 -14.181 1.00 57.12 82 LYS A N 1
ATOM 589 C CA . LYS A 1 82 ? 31.141 -3.905 -13.968 1.00 57.12 82 LYS A CA 1
ATOM 590 C C . LYS A 1 82 ? 32.274 -2.995 -13.466 1.00 57.12 82 LYS A C 1
ATOM 592 O O . LYS A 1 82 ? 33.020 -2.426 -14.258 1.00 57.12 82 LYS A O 1
ATOM 597 N N . GLY A 1 83 ? 32.429 -2.900 -12.148 1.00 57.72 83 GLY A N 1
ATOM 598 C CA . GLY A 1 83 ? 33.413 -1.998 -11.551 1.00 57.72 83 GLY A CA 1
ATOM 599 C C . GLY A 1 83 ? 33.859 -2.358 -10.140 1.00 57.72 83 GLY A C 1
ATOM 600 O O . GLY A 1 83 ? 34.217 -1.452 -9.401 1.00 57.72 83 GLY A O 1
ATOM 601 N N . LYS A 1 84 ? 33.802 -3.635 -9.742 1.00 50.97 84 LYS A N 1
ATOM 602 C CA . LYS A 1 84 ? 34.645 -4.281 -8.714 1.00 50.97 84 LYS A CA 1
ATOM 603 C C . LYS A 1 84 ? 34.217 -5.741 -8.564 1.00 50.97 84 LYS A C 1
ATOM 605 O O . LYS A 1 84 ? 33.058 -6.086 -8.752 1.00 50.97 84 LYS A O 1
ATOM 610 N N . ALA A 1 85 ? 35.214 -6.586 -8.360 1.00 53.97 85 ALA A N 1
ATOM 611 C CA . ALA A 1 85 ? 35.174 -8.024 -8.551 1.00 53.97 85 ALA A CA 1
ATOM 612 C C . ALA A 1 85 ? 34.291 -8.777 -7.538 1.00 53.97 85 ALA A C 1
ATOM 614 O O . ALA A 1 85 ? 34.242 -8.418 -6.368 1.00 53.97 85 ALA A O 1
ATOM 615 N N . ASN A 1 86 ? 33.720 -9.885 -8.024 1.00 50.94 86 ASN A N 1
ATOM 616 C CA . ASN A 1 86 ? 33.273 -11.069 -7.285 1.00 50.94 86 ASN A CA 1
ATOM 617 C C . ASN A 1 86 ? 32.226 -10.893 -6.175 1.00 50.94 86 ASN A C 1
ATOM 619 O O . ASN A 1 86 ? 32.512 -11.184 -5.018 1.00 50.94 86 ASN A O 1
ATOM 623 N N . THR A 1 87 ? 30.980 -10.613 -6.556 1.00 49.62 87 THR A N 1
ATOM 624 C CA . THR A 1 87 ? 29.812 -11.156 -5.839 1.00 49.62 87 THR A CA 1
ATOM 625 C C . THR A 1 87 ? 28.596 -11.142 -6.765 1.00 49.62 87 THR A C 1
ATOM 627 O O . THR A 1 87 ? 28.240 -10.104 -7.302 1.00 49.62 87 THR A O 1
ATOM 630 N N . GLU A 1 88 ? 28.065 -12.338 -7.024 1.00 54.16 88 GLU A N 1
ATOM 631 C CA . GLU A 1 88 ? 26.790 -12.706 -7.664 1.00 54.16 88 GLU A CA 1
ATOM 632 C C . GLU A 1 88 ? 26.139 -11.712 -8.652 1.00 54.16 88 GLU A C 1
ATOM 634 O O . GLU A 1 88 ? 25.605 -10.668 -8.288 1.00 54.16 88 GLU A O 1
ATOM 639 N N . ILE A 1 89 ? 26.082 -12.118 -9.927 1.00 58.28 89 ILE A N 1
ATOM 640 C CA . ILE A 1 89 ? 25.245 -11.519 -10.981 1.00 58.28 89 ILE A CA 1
ATOM 641 C C . ILE A 1 89 ? 23.770 -11.849 -10.663 1.00 58.28 89 ILE A C 1
ATOM 643 O O . ILE A 1 89 ? 23.147 -12.685 -11.313 1.00 58.28 89 ILE A O 1
ATOM 647 N N . GLY A 1 90 ? 23.234 -11.272 -9.590 1.00 67.12 90 GLY A N 1
ATOM 648 C CA . GLY A 1 90 ? 21.844 -11.421 -9.170 1.00 67.12 90 GLY A CA 1
ATOM 649 C C . GLY A 1 90 ? 20.978 -10.293 -9.726 1.00 67.12 90 GLY A C 1
ATOM 650 O O . GLY A 1 90 ? 21.438 -9.160 -9.871 1.00 67.12 90 GLY A O 1
ATOM 651 N N . ARG A 1 91 ? 19.708 -10.584 -10.034 1.00 75.31 91 ARG A N 1
ATOM 652 C CA . ARG A 1 91 ? 18.701 -9.522 -10.196 1.00 75.31 91 ARG A CA 1
ATOM 653 C C . ARG A 1 91 ? 18.629 -8.726 -8.888 1.00 75.31 91 ARG A C 1
ATOM 655 O O . ARG A 1 91 ? 18.597 -9.328 -7.818 1.00 75.31 91 ARG A O 1
ATOM 662 N N . GLY A 1 92 ? 18.600 -7.399 -8.977 1.00 86.06 92 GLY A N 1
ATOM 663 C CA . GLY A 1 92 ? 18.320 -6.550 -7.822 1.00 86.06 92 GLY A CA 1
ATOM 664 C C . GLY A 1 92 ? 16.835 -6.619 -7.476 1.00 86.06 92 GLY A C 1
ATOM 665 O O . GLY A 1 92 ? 16.004 -6.696 -8.378 1.00 86.06 92 GLY A O 1
ATOM 666 N N . GLU A 1 93 ? 16.491 -6.608 -6.192 1.00 91.31 93 GLU A N 1
ATOM 667 C CA . GLU A 1 93 ? 15.112 -6.448 -5.724 1.00 91.31 93 GLU A CA 1
ATOM 668 C C . GLU A 1 93 ? 14.980 -5.086 -5.035 1.00 91.31 93 GLU A C 1
ATOM 670 O O . GLU A 1 93 ? 15.786 -4.748 -4.169 1.00 91.31 93 GLU A O 1
ATOM 675 N N . THR A 1 94 ? 13.957 -4.316 -5.401 1.00 91.06 94 THR A N 1
ATOM 676 C CA . THR A 1 94 ? 13.628 -3.034 -4.763 1.00 91.06 94 THR A CA 1
ATOM 677 C C . THR A 1 94 ? 12.174 -3.040 -4.303 1.00 91.06 94 THR A C 1
ATOM 679 O O . THR A 1 94 ? 11.268 -3.320 -5.090 1.00 91.06 94 THR A O 1
ATOM 682 N N . THR A 1 95 ? 11.929 -2.698 -3.037 1.00 93.88 95 THR A N 1
ATOM 683 C CA . THR A 1 95 ? 10.572 -2.508 -2.504 1.00 93.88 95 THR A CA 1
ATOM 684 C C . THR A 1 95 ? 10.035 -1.148 -2.940 1.00 93.88 95 THR A C 1
ATOM 686 O O . THR A 1 95 ? 10.560 -0.115 -2.534 1.00 93.88 95 THR A O 1
ATOM 689 N N . LEU A 1 96 ? 8.981 -1.140 -3.759 1.00 91.81 96 LEU A N 1
ATOM 690 C CA . LEU A 1 96 ? 8.348 0.089 -4.249 1.00 91.81 96 LEU A CA 1
ATOM 691 C C . LEU A 1 96 ? 7.361 0.681 -3.249 1.00 91.81 96 LEU A C 1
ATOM 693 O O . LEU A 1 96 ? 7.260 1.897 -3.113 1.00 91.81 96 LEU A O 1
ATOM 697 N N . VAL A 1 97 ? 6.585 -0.180 -2.595 1.00 93.94 97 VAL A N 1
ATOM 698 C CA . VAL A 1 97 ? 5.594 0.238 -1.607 1.00 93.94 97 VAL A CA 1
ATOM 699 C C . VAL A 1 97 ? 5.444 -0.836 -0.542 1.00 93.94 97 VAL A C 1
ATOM 701 O O . VAL A 1 97 ? 5.397 -2.029 -0.849 1.00 93.94 97 VAL A O 1
ATOM 704 N N . LYS A 1 98 ? 5.354 -0.390 0.710 1.00 95.00 98 LYS A N 1
ATOM 705 C CA . LYS A 1 98 ? 4.959 -1.197 1.859 1.00 95.00 98 LYS A CA 1
ATOM 706 C C . LYS A 1 98 ? 3.778 -0.513 2.530 1.00 95.00 98 LYS A C 1
ATOM 708 O O . LYS A 1 98 ? 3.844 0.680 2.812 1.00 95.00 98 LYS A O 1
ATOM 713 N N . PHE A 1 99 ? 2.697 -1.248 2.741 1.00 93.88 99 PHE A N 1
ATOM 714 C CA . PHE A 1 99 ? 1.506 -0.734 3.410 1.00 93.88 99 PHE A CA 1
ATOM 715 C C . PHE A 1 99 ? 0.823 -1.841 4.205 1.00 93.88 99 PHE A C 1
ATOM 717 O O . PHE A 1 99 ? 1.131 -3.022 4.036 1.00 93.88 99 PHE A O 1
ATOM 724 N N . SER A 1 100 ? -0.099 -1.455 5.078 1.00 92.75 100 SER A N 1
ATOM 725 C CA . SER A 1 100 ? -0.829 -2.386 5.926 1.00 92.75 100 SER A CA 1
ATOM 726 C C . SER A 1 100 ? -2.307 -2.026 6.026 1.00 92.75 100 SER A C 1
ATOM 728 O O . SER A 1 100 ? -2.700 -0.878 5.808 1.00 92.75 100 SER A O 1
ATOM 730 N N . CYS A 1 101 ? -3.139 -3.016 6.341 1.00 91.06 101 CYS A N 1
ATOM 731 C CA . CYS A 1 101 ? -4.538 -2.809 6.701 1.00 91.06 101 CYS A CA 1
ATOM 732 C C . CYS A 1 101 ? -4.960 -3.766 7.825 1.00 91.06 101 CYS A C 1
ATOM 734 O O . CYS A 1 101 ? -4.467 -4.893 7.873 1.00 91.06 101 CYS A O 1
ATOM 736 N N . PRO A 1 102 ? -5.882 -3.374 8.724 1.00 92.56 102 PRO A N 1
ATOM 737 C CA . PRO A 1 102 ? -6.380 -4.285 9.750 1.00 92.56 102 PRO A CA 1
ATOM 738 C C . PRO A 1 102 ? -7.020 -5.542 9.147 1.00 92.56 102 PRO A C 1
ATOM 740 O O . PRO A 1 102 ? -7.966 -5.447 8.366 1.00 92.56 102 PRO A O 1
ATOM 743 N N . ALA A 1 103 ? -6.533 -6.720 9.543 1.00 93.69 103 ALA A N 1
ATOM 744 C CA . ALA A 1 103 ? -6.891 -7.993 8.911 1.00 93.69 103 ALA A CA 1
ATOM 745 C C . ALA A 1 103 ? -8.386 -8.331 9.039 1.00 93.69 103 ALA A C 1
ATOM 747 O O . ALA A 1 103 ? -9.000 -8.925 8.153 1.00 93.69 103 ALA A O 1
ATOM 748 N N . HIS A 1 104 ? -9.019 -7.882 10.126 1.00 92.94 104 HIS A N 1
ATOM 749 C CA . HIS A 1 104 ? -10.450 -8.086 10.351 1.00 92.94 104 HIS A CA 1
ATOM 750 C C . HIS A 1 104 ? -11.337 -7.377 9.310 1.00 92.94 104 HIS A C 1
ATOM 752 O O . HIS A 1 104 ? -12.484 -7.781 9.116 1.00 92.94 104 HIS A O 1
ATOM 758 N N . LEU A 1 105 ? -10.830 -6.355 8.606 1.00 93.19 105 LEU A N 1
ATOM 759 C CA . LEU A 1 105 ? -11.605 -5.644 7.587 1.00 93.19 105 LEU A CA 1
ATOM 760 C C . LEU A 1 105 ? -11.938 -6.523 6.382 1.00 93.19 105 LEU A C 1
ATOM 762 O O . LEU A 1 105 ? -12.958 -6.280 5.740 1.00 93.19 105 LEU A O 1
ATOM 766 N N . ALA A 1 106 ? -11.155 -7.570 6.105 1.00 92.56 106 ALA A N 1
ATOM 767 C CA . ALA A 1 106 ? -11.460 -8.520 5.036 1.00 92.56 106 ALA A CA 1
ATOM 768 C C . ALA A 1 106 ? -12.811 -9.236 5.239 1.00 92.56 106 ALA A C 1
ATOM 770 O O . ALA A 1 106 ? -13.435 -9.648 4.263 1.00 92.56 106 ALA A O 1
ATOM 771 N N . GLY A 1 107 ? -13.293 -9.341 6.487 1.00 91.50 107 GLY A N 1
ATOM 772 C CA . GLY A 1 107 ? -14.610 -9.905 6.796 1.00 91.50 107 GLY A CA 1
ATOM 773 C C . GLY A 1 107 ? -15.775 -9.026 6.329 1.00 91.50 107 GLY A C 1
ATOM 774 O O . GLY A 1 107 ? -16.794 -9.544 5.879 1.00 91.50 107 GLY A O 1
ATOM 775 N N . SER A 1 108 ? -15.610 -7.702 6.387 1.00 95.81 108 SER A N 1
ATOM 776 C CA . SER A 1 108 ? -16.629 -6.728 5.965 1.00 95.81 108 SER A CA 1
ATOM 777 C C . SER A 1 108 ? -16.446 -6.270 4.517 1.00 95.81 108 SER A C 1
ATOM 779 O O . SER A 1 108 ? -17.410 -5.894 3.854 1.00 95.81 108 SER A O 1
ATOM 781 N N . TYR A 1 109 ? -15.211 -6.311 4.016 1.00 95.25 109 TYR A N 1
ATOM 782 C CA . TYR A 1 109 ? -14.825 -5.853 2.687 1.00 95.25 109 TYR A CA 1
ATOM 783 C C . TYR A 1 109 ? -14.062 -6.974 1.971 1.00 95.25 109 TYR A C 1
ATOM 785 O O . TYR A 1 109 ? -12.835 -7.038 2.062 1.00 95.25 109 TYR A O 1
ATOM 793 N N . PRO A 1 110 ? -14.756 -7.840 1.207 1.00 93.62 110 PRO A N 1
ATOM 794 C CA . PRO A 1 110 ? -14.139 -8.992 0.542 1.00 93.62 110 PRO A CA 1
ATOM 795 C C . PRO A 1 110 ? -12.981 -8.623 -0.389 1.00 93.62 110 PRO A C 1
ATOM 797 O O . PRO A 1 110 ? -12.085 -9.422 -0.639 1.00 93.62 110 PRO A O 1
ATOM 800 N N . ASP A 1 111 ? -12.984 -7.396 -0.900 1.00 93.12 111 ASP A N 1
ATOM 801 C CA . ASP A 1 111 ? -11.939 -6.854 -1.761 1.00 93.12 111 ASP A CA 1
ATOM 802 C C . ASP A 1 111 ? -10.607 -6.583 -1.057 1.00 93.12 111 ASP A C 1
ATOM 804 O O . ASP A 1 111 ? -9.600 -6.421 -1.746 1.00 93.12 111 ASP A O 1
ATOM 808 N N . LEU A 1 112 ? -10.606 -6.551 0.278 1.00 94.50 112 LEU A N 1
ATOM 809 C CA . LEU A 1 112 ? -9.410 -6.474 1.115 1.00 94.50 112 LEU A CA 1
ATOM 810 C C . LEU A 1 112 ? -8.862 -7.859 1.479 1.00 94.50 112 LEU A C 1
ATOM 812 O O . LEU A 1 112 ? -7.853 -7.941 2.171 1.00 94.50 112 LEU A O 1
ATOM 816 N N . HIS A 1 113 ? -9.493 -8.947 1.019 1.00 96.25 113 HIS A N 1
ATOM 817 C CA . HIS A 1 113 ? -8.970 -10.290 1.247 1.00 96.25 113 HIS A CA 1
ATOM 818 C C . HIS A 1 113 ? -7.543 -10.416 0.674 1.00 96.25 113 HIS A C 1
ATOM 820 O O . HIS A 1 113 ? -7.335 -10.021 -0.482 1.00 96.25 113 HIS A O 1
ATOM 826 N N . PRO A 1 114 ? -6.576 -11.007 1.407 1.00 96.81 114 PRO A N 1
ATOM 827 C CA . PRO A 1 114 ? -5.163 -10.973 1.027 1.00 96.81 114 PRO A CA 1
ATOM 828 C C . PRO A 1 114 ? -4.853 -11.423 -0.396 1.00 96.81 114 PRO A C 1
ATOM 830 O O . PRO A 1 114 ? -4.120 -10.741 -1.108 1.00 96.81 114 PRO A O 1
ATOM 833 N N . SER A 1 115 ? -5.470 -12.515 -0.855 1.00 97.00 115 SER A N 1
ATOM 834 C CA . SER A 1 115 ? -5.296 -13.001 -2.231 1.00 97.00 115 SER A CA 1
ATOM 835 C C . SER A 1 115 ? -5.707 -11.963 -3.278 1.00 97.00 115 SER A C 1
ATOM 837 O O . SER A 1 115 ? -4.944 -11.668 -4.191 1.00 97.00 115 SER A O 1
ATOM 839 N N . ARG A 1 116 ? -6.873 -11.330 -3.103 1.00 96.94 116 ARG A N 1
ATOM 840 C CA . ARG A 1 116 ? -7.356 -10.292 -4.021 1.00 96.94 116 ARG A CA 1
ATOM 841 C C . ARG A 1 116 ? -6.482 -9.051 -3.979 1.00 96.94 116 ARG A C 1
ATOM 843 O O . ARG A 1 116 ? -6.325 -8.389 -5.002 1.00 96.94 116 ARG A O 1
ATOM 850 N N . MET A 1 117 ? -5.947 -8.711 -2.810 1.00 97.06 117 MET A N 1
ATOM 851 C CA . MET A 1 117 ? -5.109 -7.529 -2.676 1.00 97.06 117 MET A CA 1
ATOM 852 C C . MET A 1 117 ? -3.730 -7.724 -3.290 1.00 97.06 117 MET A C 1
ATOM 854 O O . MET A 1 117 ? -3.267 -6.850 -4.020 1.00 97.06 117 MET A O 1
ATOM 858 N N . VAL A 1 118 ? -3.135 -8.902 -3.109 1.00 98.06 118 VAL A N 1
ATOM 859 C CA . VAL A 1 118 ? -1.933 -9.325 -3.836 1.00 98.06 118 VAL A CA 1
ATOM 860 C C . VAL A 1 118 ? -2.150 -9.200 -5.345 1.00 98.06 118 VAL A C 1
ATOM 862 O O . VAL A 1 118 ? -1.363 -8.524 -6.006 1.00 98.06 118 VAL A O 1
ATOM 865 N N . ASP A 1 119 ? -3.247 -9.749 -5.873 1.00 97.75 119 ASP A N 1
ATOM 866 C CA . ASP A 1 119 ? -3.548 -9.704 -7.308 1.00 97.75 119 ASP A CA 1
ATOM 867 C C . ASP A 1 119 ? -3.753 -8.269 -7.816 1.00 97.75 119 ASP A C 1
ATOM 869 O O . ASP A 1 119 ? -3.177 -7.876 -8.830 1.00 97.75 119 ASP A O 1
ATOM 873 N N . LYS A 1 120 ? -4.530 -7.449 -7.095 1.00 96.88 120 LYS A N 1
ATOM 874 C CA . LYS A 1 120 ? -4.797 -6.049 -7.465 1.00 96.88 120 LYS A CA 1
ATOM 875 C C . LYS A 1 120 ? -3.531 -5.197 -7.460 1.00 96.88 120 LYS A C 1
ATOM 877 O O . LYS A 1 120 ? -3.323 -4.407 -8.381 1.00 96.88 120 LYS A O 1
ATOM 882 N N . VAL A 1 121 ? -2.701 -5.325 -6.424 1.00 96.56 121 VAL A N 1
ATOM 883 C CA . VAL A 1 121 ? -1.439 -4.581 -6.321 1.00 96.56 121 VAL A CA 1
ATOM 884 C C . VAL A 1 121 ? -0.496 -5.028 -7.428 1.00 96.56 121 VAL A C 1
ATOM 886 O O . VAL A 1 121 ? 0.023 -4.180 -8.151 1.00 96.56 121 VAL A O 1
ATOM 889 N N . LYS A 1 122 ? -0.335 -6.342 -7.612 1.00 97.12 122 LYS A N 1
ATOM 890 C CA . LYS A 1 122 ? 0.516 -6.907 -8.657 1.00 97.12 122 LYS A CA 1
ATOM 891 C C . LYS A 1 122 ? 0.100 -6.402 -10.039 1.00 97.12 122 LYS A C 1
ATOM 893 O O . LYS A 1 122 ? 0.903 -5.741 -10.689 1.00 97.12 122 LYS A O 1
ATOM 898 N N . ALA A 1 123 ? -1.164 -6.589 -10.423 1.00 96.69 123 ALA A N 1
ATOM 899 C CA . ALA A 1 123 ? -1.685 -6.155 -11.718 1.00 96.69 123 ALA A CA 1
ATOM 900 C C . ALA A 1 123 ? -1.484 -4.648 -11.954 1.00 96.69 123 ALA A C 1
ATOM 902 O O . ALA A 1 123 ? -1.069 -4.229 -13.033 1.00 96.69 123 ALA A O 1
ATOM 903 N N . ARG A 1 124 ? -1.712 -3.818 -10.925 1.00 95.69 124 ARG A N 1
ATOM 904 C CA . ARG A 1 124 ? -1.527 -2.364 -11.021 1.00 95.69 124 ARG A CA 1
ATOM 905 C C . ARG A 1 124 ? -0.076 -1.964 -11.285 1.00 95.69 124 ARG A C 1
ATOM 907 O O . ARG A 1 124 ? 0.164 -0.988 -11.998 1.00 95.69 124 ARG A O 1
ATOM 914 N N . PHE A 1 125 ? 0.890 -2.643 -10.672 1.00 94.06 125 PHE A N 1
ATOM 915 C CA . PHE A 1 125 ? 2.305 -2.344 -10.889 1.00 94.06 125 PHE A CA 1
ATOM 916 C C . PHE A 1 125 ? 2.834 -2.965 -12.183 1.00 94.06 125 PHE A C 1
ATOM 918 O O . PHE A 1 125 ? 3.598 -2.302 -12.877 1.00 94.06 125 PHE A O 1
ATOM 925 N N . GLU A 1 126 ? 2.371 -4.155 -12.564 1.00 93.69 126 GLU A N 1
ATOM 926 C CA . GLU A 1 126 ? 2.683 -4.760 -13.865 1.00 93.69 126 GLU A CA 1
ATOM 927 C C . GLU A 1 126 ? 2.229 -3.863 -15.019 1.00 93.69 126 GLU A C 1
ATOM 929 O O . GLU A 1 126 ? 3.031 -3.538 -15.891 1.00 93.69 126 GLU A O 1
ATOM 934 N N . GLU A 1 127 ? 0.990 -3.360 -14.980 1.00 93.50 127 GLU A N 1
ATOM 935 C CA . GLU A 1 127 ? 0.474 -2.430 -15.993 1.00 93.50 127 GLU A CA 1
ATOM 936 C C . GLU A 1 127 ? 1.368 -1.184 -16.126 1.00 93.50 127 GLU A C 1
ATOM 938 O O . GLU A 1 127 ? 1.684 -0.733 -17.231 1.00 93.50 127 GLU A O 1
ATOM 943 N N . ARG A 1 128 ? 1.822 -0.630 -14.995 1.00 91.31 128 ARG A N 1
ATOM 944 C CA . ARG A 1 128 ? 2.714 0.539 -14.975 1.00 91.31 128 ARG A CA 1
ATOM 945 C C . ARG A 1 128 ? 4.085 0.223 -15.557 1.00 91.31 128 ARG A C 1
ATOM 947 O O . ARG A 1 128 ? 4.593 1.035 -16.324 1.00 91.31 128 ARG A O 1
ATOM 954 N N . LEU A 1 129 ? 4.665 -0.929 -15.225 1.00 88.94 129 LEU A N 1
ATOM 955 C CA . LEU A 1 129 ? 5.953 -1.346 -15.776 1.00 88.94 129 LEU A CA 1
ATOM 956 C C . LEU A 1 129 ? 5.864 -1.594 -17.283 1.00 88.94 129 LEU A C 1
ATOM 958 O O . LEU A 1 129 ? 6.729 -1.122 -18.017 1.00 88.94 129 LEU A O 1
ATOM 962 N N . CYS A 1 130 ? 4.788 -2.225 -17.766 1.00 88.81 130 CYS A N 1
ATOM 963 C CA . CYS A 1 130 ? 4.559 -2.409 -19.200 1.00 88.81 130 CYS A CA 1
ATOM 964 C C . CYS A 1 130 ? 4.529 -1.073 -19.955 1.00 88.81 130 CYS A C 1
ATOM 966 O O . CYS A 1 130 ? 5.076 -0.965 -21.050 1.00 88.81 130 CYS A O 1
ATOM 968 N N . ARG A 1 131 ? 3.936 -0.027 -19.365 1.00 88.19 131 ARG A N 1
ATOM 969 C CA . ARG A 1 131 ? 3.880 1.312 -19.977 1.00 88.19 131 ARG A CA 1
ATOM 970 C C . ARG A 1 131 ? 5.235 2.013 -20.051 1.00 88.19 131 ARG A C 1
ATOM 972 O O . ARG A 1 131 ? 5.413 2.864 -20.919 1.00 88.19 131 ARG A O 1
ATOM 979 N N . LEU A 1 132 ? 6.179 1.673 -19.175 1.00 84.00 132 LEU A N 1
ATOM 980 C CA . LEU A 1 132 ? 7.516 2.274 -19.168 1.00 84.00 132 LEU A CA 1
ATOM 981 C C . LEU A 1 132 ? 8.422 1.744 -20.290 1.00 84.00 132 LEU A C 1
ATOM 983 O O . LEU A 1 132 ? 9.509 2.282 -20.468 1.00 84.00 132 LEU A O 1
ATOM 987 N N . SER A 1 133 ? 7.962 0.766 -21.085 1.00 64.56 133 SER A N 1
ATOM 988 C CA . SER A 1 133 ? 8.647 0.274 -22.295 1.00 64.56 133 SER A CA 1
ATOM 989 C C . SER A 1 133 ? 10.119 -0.080 -22.057 1.00 64.56 133 SER A C 1
ATOM 991 O O . SER A 1 133 ? 10.985 0.224 -22.874 1.00 64.56 133 SER A O 1
ATOM 993 N N . LEU A 1 134 ? 10.412 -0.690 -20.910 1.00 68.56 134 LEU A N 1
ATOM 994 C CA . LEU A 1 134 ? 11.762 -1.126 -20.587 1.00 68.56 134 LEU A CA 1
ATOM 995 C C . LEU A 1 134 ? 12.062 -2.387 -21.401 1.00 68.56 134 LEU A C 1
ATOM 997 O O . LEU A 1 134 ? 11.344 -3.380 -21.303 1.00 68.56 134 LEU A O 1
ATOM 1001 N N . GLU A 1 135 ? 13.119 -2.334 -22.215 1.00 68.00 135 GLU A N 1
ATOM 1002 C CA . GLU A 1 135 ? 13.608 -3.472 -23.014 1.00 68.00 135 GLU A CA 1
ATOM 1003 C C . GLU A 1 135 ? 14.028 -4.660 -22.130 1.00 68.00 135 GLU A C 1
ATOM 1005 O O . GLU A 1 135 ? 14.135 -5.796 -22.592 1.00 68.00 135 GLU A O 1
ATOM 1010 N N . GLU A 1 136 ? 14.236 -4.407 -20.837 1.00 75.00 136 GLU A N 1
ATOM 1011 C CA . GLU A 1 136 ? 14.628 -5.407 -19.863 1.00 75.00 136 GLU A CA 1
ATOM 1012 C C . GLU A 1 136 ? 13.439 -5.944 -19.053 1.00 75.00 136 GLU A C 1
ATOM 1014 O O . GLU A 1 136 ? 12.572 -5.206 -18.584 1.00 75.00 136 GLU A O 1
ATOM 1019 N N . VAL A 1 137 ? 13.437 -7.263 -18.835 1.00 82.50 137 VAL A N 1
ATOM 1020 C CA . VAL A 1 137 ? 12.371 -7.984 -18.125 1.00 82.50 137 VAL A CA 1
ATOM 1021 C C . VAL A 1 137 ? 12.409 -7.680 -16.623 1.00 82.50 137 VAL A C 1
ATOM 1023 O O . VAL A 1 137 ? 13.050 -8.402 -15.850 1.00 82.50 137 VAL A O 1
ATOM 1026 N N . MET A 1 138 ? 11.699 -6.635 -16.203 1.00 88.81 138 MET A N 1
ATOM 1027 C CA . MET A 1 138 ? 11.344 -6.415 -14.799 1.00 88.81 138 MET A CA 1
ATOM 1028 C C . MET A 1 138 ? 10.207 -7.356 -14.375 1.00 88.81 138 MET A C 1
ATOM 1030 O O . MET A 1 138 ? 9.319 -7.651 -15.170 1.00 88.81 138 MET A O 1
ATOM 1034 N N . ASP A 1 139 ? 10.241 -7.835 -13.131 1.00 91.75 139 ASP A N 1
ATOM 1035 C CA . ASP A 1 139 ? 9.206 -8.709 -12.548 1.00 91.75 139 ASP A CA 1
ATOM 1036 C C . ASP A 1 139 ? 8.611 -8.069 -11.289 1.00 91.75 139 ASP A C 1
ATOM 1038 O O . ASP A 1 139 ? 9.331 -7.415 -10.533 1.00 91.75 139 ASP A O 1
ATOM 1042 N N . VAL A 1 140 ? 7.308 -8.260 -11.061 1.00 94.81 140 VAL A N 1
ATOM 1043 C CA . VAL A 1 140 ? 6.591 -7.741 -9.888 1.00 94.81 140 VAL A CA 1
ATOM 1044 C C . VAL A 1 140 ? 6.150 -8.896 -9.005 1.00 94.81 140 VAL A C 1
ATOM 104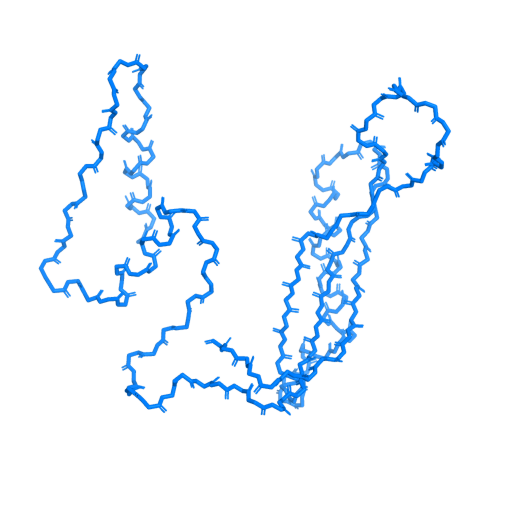6 O O . VAL A 1 140 ? 5.386 -9.774 -9.413 1.00 94.81 140 VAL A O 1
ATOM 1049 N N . ARG A 1 141 ? 6.540 -8.835 -7.734 1.00 96.69 141 ARG A N 1
ATOM 1050 C CA . ARG A 1 141 ? 6.052 -9.734 -6.691 1.00 96.69 141 ARG A CA 1
ATOM 1051 C C . ARG A 1 141 ? 5.444 -8.926 -5.560 1.00 96.69 141 ARG A C 1
ATOM 1053 O O . ARG A 1 141 ? 5.997 -7.916 -5.145 1.00 96.69 141 ARG A O 1
ATOM 1060 N N . VAL A 1 142 ? 4.336 -9.407 -5.011 1.00 97.62 142 VAL A N 1
ATOM 1061 C CA . VAL A 1 142 ? 3.762 -8.856 -3.781 1.00 97.62 142 VAL A CA 1
ATOM 1062 C C . VAL A 1 142 ? 3.896 -9.911 -2.693 1.00 97.62 142 VAL A C 1
ATOM 1064 O O . VAL A 1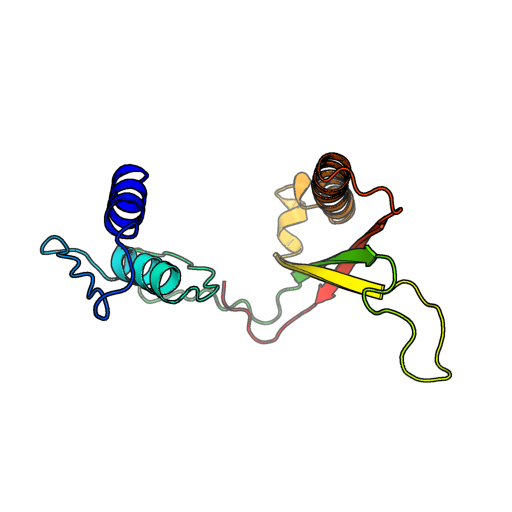 142 ? 3.421 -11.033 -2.862 1.00 97.62 142 VAL A O 1
ATOM 1067 N N . LYS A 1 143 ? 4.581 -9.576 -1.599 1.00 97.75 143 LYS A N 1
ATOM 1068 C CA . LYS A 1 143 ? 4.620 -10.405 -0.390 1.00 97.75 143 LYS A CA 1
ATOM 1069 C C . LYS A 1 143 ? 3.497 -9.959 0.536 1.00 97.75 143 LYS A C 1
ATOM 1071 O O . LYS A 1 143 ? 3.313 -8.762 0.738 1.00 97.75 143 LYS A O 1
ATOM 1076 N N . HIS A 1 144 ? 2.770 -10.923 1.083 1.00 97.81 144 HIS A N 1
ATOM 1077 C CA . HIS A 1 144 ? 1.786 -10.717 2.141 1.00 97.81 144 HIS A CA 1
ATOM 1078 C C . HIS A 1 144 ? 2.304 -11.363 3.425 1.00 97.81 144 HIS A C 1
ATOM 1080 O O . HIS A 1 144 ? 2.893 -12.444 3.387 1.00 97.81 144 HIS A O 1
ATOM 1086 N N . GLY A 1 145 ? 2.095 -10.685 4.544 1.00 97.06 145 GLY A N 1
ATOM 1087 C 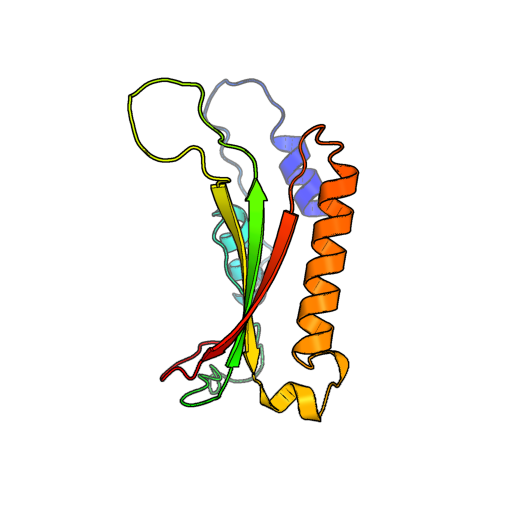CA . GLY A 1 145 ? 2.341 -11.196 5.882 1.00 97.06 145 GLY A CA 1
ATOM 1088 C C . GLY A 1 145 ? 1.294 -10.665 6.850 1.00 97.06 145 GLY A C 1
ATOM 1089 O O . GLY A 1 145 ? 0.559 -9.734 6.530 1.00 97.06 145 GLY A O 1
ATOM 1090 N N . VAL A 1 146 ? 1.236 -11.256 8.039 1.00 96.69 146 VAL A N 1
ATOM 1091 C CA . VAL A 1 146 ? 0.407 -10.753 9.134 1.00 96.69 146 VAL A CA 1
ATOM 1092 C C . VAL A 1 146 ? 1.332 -10.315 10.254 1.00 96.69 146 VAL A C 1
ATOM 1094 O O . VAL A 1 146 ? 2.113 -11.117 10.764 1.00 96.69 146 VAL A O 1
ATOM 1097 N N . GLU A 1 147 ? 1.242 -9.048 10.634 1.00 94.56 147 GLU A N 1
ATOM 1098 C CA . GLU A 1 147 ? 2.010 -8.475 11.734 1.00 94.56 147 GLU A CA 1
ATOM 1099 C C . GLU A 1 147 ? 1.050 -7.996 12.822 1.00 94.56 147 GLU A C 1
ATOM 1101 O O . GLU A 1 147 ? -0.024 -7.471 12.544 1.00 94.56 147 GLU A O 1
ATOM 1106 N N . THR A 1 148 ? 1.421 -8.191 14.083 1.00 93.06 148 THR A N 1
ATOM 1107 C CA . THR A 1 148 ? 0.702 -7.614 15.223 1.00 93.06 148 THR A CA 1
ATOM 1108 C C . THR A 1 148 ? 1.667 -6.693 15.939 1.00 93.06 148 THR A C 1
ATOM 1110 O O . THR A 1 148 ? 2.757 -7.117 16.317 1.00 93.06 148 THR A O 1
ATOM 1113 N N . LEU A 1 149 ? 1.286 -5.429 16.081 1.00 85.81 149 LEU A N 1
ATOM 1114 C CA . LEU A 1 149 ? 2.132 -4.394 16.660 1.00 85.81 149 LEU A CA 1
ATOM 1115 C C . LEU A 1 149 ? 1.504 -3.877 17.953 1.00 85.81 149 LEU A C 1
ATOM 1117 O O . LEU A 1 149 ? 0.282 -3.750 18.067 1.00 85.81 149 LEU A O 1
ATOM 1121 N N . ASP A 1 150 ? 2.351 -3.548 18.925 1.00 77.94 150 ASP A N 1
ATOM 1122 C CA . ASP A 1 150 ? 1.902 -3.042 20.226 1.00 77.94 150 ASP A CA 1
ATOM 1123 C C . ASP A 1 150 ? 1.224 -1.676 20.108 1.00 77.94 150 ASP A C 1
ATOM 1125 O O . ASP A 1 150 ? 0.363 -1.336 20.920 1.00 77.94 150 ASP A O 1
ATOM 1129 N N . ARG A 1 151 ? 1.615 -0.880 19.107 1.00 75.12 151 ARG A N 1
ATOM 1130 C CA . ARG A 1 151 ? 1.034 0.429 18.803 1.00 75.12 151 ARG A CA 1
ATOM 1131 C C . ARG A 1 151 ? 1.096 0.696 17.306 1.00 75.12 151 ARG A C 1
ATOM 1133 O O . ARG A 1 151 ? 2.182 0.773 16.738 1.00 75.12 151 ARG A O 1
ATOM 1140 N N . VAL A 1 152 ? -0.063 0.898 16.697 1.00 70.44 152 VAL A N 1
ATOM 1141 C CA . VAL A 1 152 ? -0.205 1.365 15.315 1.00 70.44 152 VAL A CA 1
ATOM 1142 C C . VAL A 1 152 ? -0.970 2.672 15.359 1.00 70.44 152 VAL A C 1
ATOM 1144 O O . VAL A 1 152 ? -2.115 2.690 15.805 1.00 70.44 152 VAL A O 1
ATOM 1147 N N . ALA A 1 153 ? -0.338 3.757 14.926 1.00 65.31 153 ALA A N 1
ATOM 1148 C CA . ALA A 1 153 ? -1.054 4.995 14.657 1.00 65.31 153 ALA A CA 1
ATOM 1149 C C . ALA A 1 153 ? -1.709 4.874 13.274 1.00 65.31 153 ALA A C 1
ATOM 1151 O O . ALA A 1 153 ? -1.009 4.592 12.298 1.00 65.31 153 ALA A O 1
ATOM 1152 N N . LEU A 1 154 ? -3.036 5.013 13.228 1.00 57.03 154 LEU A N 1
ATOM 1153 C CA . LEU A 1 154 ? -3.810 5.170 11.994 1.00 57.03 154 LEU A CA 1
ATOM 1154 C C . LEU A 1 154 ? -3.847 6.634 11.553 1.00 57.03 154 LEU A C 1
ATOM 1156 O O . LEU A 1 154 ? -3.799 7.514 12.445 1.00 57.03 154 LEU A O 1
#

Nearest PDB structures (foldseek):
  3p2d-assembly2_B  TM=3.211E-01  e=1.684E+00  Bos taurus
  8go9-assembly1_F  TM=3.204E-01  e=4.756E+00  Bos taurus
  8j8v-assembly1_F  TM=3.255E-01  e=4.209E+00  Bos taurus
  7mor-assembly1_D  TM=3.364E-01  e=6.455E+00  Bos taurus

Foldseek 3Di:
DVVVVVVVVVVPPDDDDDDDDDDDDDDDPPDCLRVVVVVCVVVVNPDPDDDDPDDPPDLPWDFQFKKKKKWKKKFAADPDPDDDDDDDRGTDIDTPDIDIDGQCVCVVPVCPHPVNVQVVVQVVVVVVVVVVPDPTDMHIGMDIDIDGHRTDRD

Radius of gyration: 21.73 Å; Cα contacts (8 Å, |Δi|>4): 158; chains: 1; bounding box: 52×48×45 Å

Solvent-accessible surface area (backbone atoms only — not comparable to full-atom values): 9874 Å² total; per-residue (Å²): 115,72,71,59,57,53,50,57,60,64,70,65,78,65,82,98,72,74,90,81,80,81,86,82,89,74,66,90,85,71,47,66,87,58,53,51,61,52,47,30,63,75,67,70,45,93,69,87,79,67,86,68,100,66,67,102,80,61,85,60,56,42,53,68,48,52,22,37,33,40,39,37,31,38,36,33,71,66,95,67,81,95,80,78,86,90,76,78,101,53,70,39,75,43,76,80,47,74,53,72,46,61,47,71,49,26,80,82,37,67,73,60,28,65,71,52,38,40,50,54,53,36,53,57,51,47,56,53,52,64,71,66,68,60,94,62,86,64,45,73,46,56,49,77,48,77,47,70,39,79,70,36,84,102

Secondary structure (DSSP, 8-state):
-HHHHHHHHHHT-S-SSS------PPPTT--HHHHHHHHHHHTT---------S-TT---EE-S-EEEEEEEEEEE--SS-S-S--S--PPEEEEEEEEEEETTHHHH-GGGSHHHHHHHHHHHHHHHHHHTT-SS--EEEEEEEEEE-S-EE-

Organism: Gloeophyllum trabeum (strain ATCC 11539 / FP-39264 / Madison 617) (NCBI:txid670483)